Protein AF-A0A836XI92-F1 (afdb_monomer_lite)

Sequence (112 aa):
RDYYYDGTKIDTKDHLGYDLAATKNYPVEAGNTGVVIFAGDLGLYGNTVIIDHGYGLQSLYGHLASFTVAVGDDLKKGKILGYTGSTGMAVGSPSAADRGGCDEGQSRCGRK

Secondary structure (DSSP, 8-state):
-EEEETTEEEEE----S-PPP--TTPEEE-SS-EEEEEEEE-GGG-EEEEEE-STT-EEEEEEEEEE---TT-EE-TT-EEEEE---SS-TTSGGGG-S----TT-------

Radius of gyration: 17.06 Å; chains: 1; bounding box: 52×20×41 Å

Foldseek 3Di:
DWDDDPNHTDDDDDDPDDADADEFFAFDWDQAWFFWQDAAQDAQQGGKTKGDPDPPDIDIDGQFPDFDDDGGDTHHGGDGGGTHHHGHNNVPHVNVVPPDDPPPPDDDDDDD

Structure (mmCIF, N/CA/C/O backbone):
data_AF-A0A836XI92-F1
#
_entry.id   AF-A0A836XI92-F1
#
loop_
_atom_site.group_PDB
_atom_site.id
_atom_site.type_symbol
_atom_site.label_atom_id
_atom_site.label_alt_id
_atom_site.label_comp_id
_atom_site.label_asym_id
_atom_site.label_entity_id
_atom_site.label_seq_id
_atom_site.pdbx_PDB_ins_code
_atom_site.Cartn_x
_atom_site.Cartn_y
_atom_site.Cartn_z
_atom_site.occupancy
_atom_site.B_iso_or_equiv
_atom_site.auth_seq_id
_atom_site.auth_comp_id
_atom_site.auth_asym_id
_atom_site.auth_atom_id
_atom_site.pdbx_PDB_model_num
ATOM 1 N N . ARG A 1 1 ? 13.016 8.349 -14.049 1.00 80.69 1 ARG A N 1
ATOM 2 C CA . ARG A 1 1 ? 13.811 7.130 -14.347 1.00 80.69 1 ARG A CA 1
ATOM 3 C C . ARG A 1 1 ? 13.556 6.733 -15.784 1.00 80.69 1 ARG A C 1
ATOM 5 O O . ARG A 1 1 ? 12.400 6.602 -16.148 1.00 80.69 1 ARG A O 1
ATOM 12 N N . ASP A 1 2 ? 14.610 6.512 -16.557 1.00 88.25 2 ASP A N 1
ATOM 13 C CA . ASP A 1 2 ? 14.493 6.123 -17.962 1.00 88.25 2 ASP A CA 1
ATOM 14 C C . ASP A 1 2 ? 14.703 4.617 -18.127 1.00 88.25 2 ASP A C 1
ATOM 16 O O . ASP A 1 2 ? 15.583 4.045 -17.482 1.00 88.25 2 ASP A O 1
ATOM 20 N N . TYR A 1 3 ? 13.901 3.988 -18.986 1.00 83.75 3 TYR A N 1
ATOM 21 C CA . TYR A 1 3 ? 14.028 2.581 -19.360 1.00 83.75 3 TYR A CA 1
ATOM 22 C C . TYR A 1 3 ? 14.473 2.475 -20.816 1.00 83.75 3 TYR A C 1
ATOM 24 O O . TYR A 1 3 ? 13.978 3.201 -21.681 1.00 83.75 3 TYR A O 1
ATOM 32 N N . TYR A 1 4 ? 15.399 1.555 -21.076 1.00 91.19 4 TYR A N 1
ATOM 33 C CA . TYR A 1 4 ? 15.987 1.325 -22.391 1.00 91.19 4 TYR A CA 1
ATOM 34 C C . TYR A 1 4 ? 15.807 -0.137 -22.800 1.00 91.19 4 TYR A C 1
ATOM 36 O O . TYR A 1 4 ? 15.930 -1.034 -21.966 1.00 91.19 4 TYR A O 1
ATOM 44 N N . TYR A 1 5 ? 15.561 -0.370 -24.085 1.00 90.56 5 TYR A N 1
ATOM 45 C CA . TYR A 1 5 ? 15.577 -1.687 -24.714 1.00 90.56 5 TYR A CA 1
ATOM 46 C C . TYR A 1 5 ? 16.420 -1.600 -25.984 1.00 90.56 5 TYR A C 1
ATOM 48 O O . TYR A 1 5 ? 16.197 -0.716 -26.807 1.00 90.56 5 TYR A O 1
ATOM 56 N N . ASP A 1 6 ? 17.428 -2.468 -26.094 1.00 92.56 6 ASP A N 1
ATOM 57 C CA . ASP A 1 6 ? 18.391 -2.481 -27.205 1.00 92.56 6 ASP A CA 1
ATOM 58 C C . ASP A 1 6 ? 18.999 -1.092 -27.510 1.00 92.56 6 ASP A C 1
ATOM 60 O O . ASP A 1 6 ? 18.959 -0.572 -28.622 1.00 92.56 6 ASP A O 1
ATOM 64 N N . GLY A 1 7 ? 19.464 -0.405 -26.459 1.00 90.88 7 GLY A N 1
ATOM 65 C CA . GLY A 1 7 ? 20.058 0.937 -26.556 1.00 90.88 7 GLY A CA 1
ATOM 66 C C . GLY A 1 7 ? 19.071 2.078 -26.839 1.00 90.88 7 GLY A C 1
ATOM 67 O O . GLY A 1 7 ? 19.446 3.245 -26.733 1.00 90.88 7 GLY A O 1
ATOM 68 N N . THR A 1 8 ? 17.804 1.776 -27.125 1.00 92.38 8 THR A N 1
ATOM 69 C CA . THR A 1 8 ? 16.765 2.771 -27.406 1.00 92.38 8 THR A CA 1
ATOM 70 C C . THR A 1 8 ? 15.964 3.082 -26.148 1.00 92.38 8 THR A C 1
ATOM 72 O O . THR A 1 8 ? 15.510 2.175 -25.452 1.00 92.38 8 THR A O 1
ATOM 75 N N . LYS A 1 9 ? 15.768 4.370 -25.844 1.00 92.81 9 LYS A N 1
ATOM 76 C CA . LYS A 1 9 ? 14.907 4.804 -24.738 1.00 92.81 9 LYS A CA 1
ATOM 77 C C . LYS A 1 9 ? 13.450 4.488 -25.073 1.00 92.81 9 LYS A C 1
ATOM 79 O O . LYS A 1 9 ? 12.925 5.010 -26.052 1.00 92.81 9 LYS A O 1
ATOM 84 N N . ILE A 1 10 ? 12.808 3.669 -24.248 1.00 93.62 10 ILE A N 1
ATOM 85 C CA . ILE A 1 10 ? 11.422 3.230 -24.459 1.00 93.62 10 ILE A CA 1
ATOM 86 C C . ILE A 1 10 ? 10.428 3.901 -23.511 1.00 93.62 10 ILE A C 1
ATOM 88 O O . ILE A 1 10 ? 9.243 3.952 -23.823 1.00 93.62 10 ILE A O 1
ATOM 92 N N . ASP A 1 11 ? 10.884 4.408 -22.361 1.00 87.69 11 ASP A N 1
ATOM 93 C CA . ASP A 1 11 ? 9.990 4.972 -21.349 1.00 87.69 11 ASP A CA 1
ATOM 94 C C . ASP A 1 11 ? 10.728 5.889 -20.362 1.00 87.69 11 ASP A C 1
ATOM 96 O O . ASP A 1 11 ? 11.934 5.749 -20.135 1.00 87.69 11 ASP A O 1
ATOM 100 N N . THR A 1 12 ? 9.979 6.795 -19.735 1.00 88.56 12 THR A N 1
ATOM 101 C CA . THR A 1 12 ? 10.395 7.570 -18.562 1.00 88.56 12 THR A CA 1
ATOM 102 C C . THR A 1 12 ? 9.306 7.473 -17.501 1.00 88.56 12 THR A C 1
ATOM 104 O O . THR A 1 12 ? 8.135 7.724 -17.773 1.00 88.56 12 THR A O 1
ATOM 107 N N . LYS A 1 13 ? 9.693 7.134 -16.270 1.00 83.81 13 LYS A N 1
ATOM 108 C CA . LYS A 1 13 ? 8.811 7.083 -15.102 1.00 83.81 13 LYS A CA 1
ATOM 109 C C . LYS A 1 13 ? 9.282 8.007 -14.000 1.00 83.81 13 LYS A C 1
ATOM 111 O O . LYS A 1 13 ? 10.433 7.914 -13.569 1.00 83.81 13 LYS A O 1
ATOM 116 N N . ASP A 1 14 ? 8.367 8.818 -13.501 1.00 86.12 14 ASP A N 1
ATOM 117 C CA . ASP A 1 14 ? 8.587 9.662 -12.335 1.00 86.12 14 ASP A CA 1
ATOM 118 C C . ASP A 1 14 ? 8.108 8.967 -11.064 1.00 86.12 14 ASP A C 1
ATOM 120 O O . ASP A 1 14 ? 7.177 8.157 -11.086 1.00 86.12 14 ASP A O 1
ATOM 124 N N . HIS A 1 15 ? 8.773 9.264 -9.949 1.00 85.31 15 HIS A N 1
ATOM 125 C CA . HIS A 1 15 ? 8.363 8.749 -8.653 1.00 85.31 15 HIS A CA 1
ATOM 126 C C . HIS A 1 15 ? 7.299 9.674 -8.066 1.00 85.31 15 HIS A C 1
ATOM 128 O O . HIS A 1 15 ? 7.595 10.795 -7.663 1.00 85.31 15 HIS A O 1
ATOM 134 N N . LEU A 1 16 ? 6.054 9.201 -8.057 1.00 87.06 16 LEU A N 1
ATOM 135 C CA . LEU A 1 16 ? 4.895 9.963 -7.581 1.00 87.06 16 LEU A CA 1
ATOM 136 C C . LEU A 1 16 ? 4.569 9.691 -6.101 1.00 87.06 16 LEU A C 1
ATOM 138 O O . LEU A 1 16 ? 3.505 10.077 -5.624 1.00 87.06 16 LEU A O 1
ATOM 142 N N . GLY A 1 17 ? 5.465 9.004 -5.387 1.00 86.56 17 GLY A N 1
ATOM 143 C CA . GLY A 1 17 ? 5.323 8.645 -3.980 1.00 86.56 17 GLY A CA 1
ATOM 144 C C . GLY A 1 17 ? 6.489 9.137 -3.125 1.00 86.56 17 GLY A C 1
ATOM 145 O O . GLY A 1 17 ? 7.421 9.782 -3.606 1.00 86.56 17 GLY A O 1
ATOM 146 N N . TYR A 1 18 ? 6.431 8.804 -1.837 1.00 88.06 18 TYR A N 1
ATOM 147 C CA . TYR A 1 18 ? 7.515 9.033 -0.886 1.00 88.06 18 TYR A CA 1
ATOM 148 C C . TYR A 1 18 ? 8.094 7.697 -0.426 1.00 88.06 18 TYR A C 1
ATOM 150 O O . TYR A 1 18 ? 7.355 6.843 0.062 1.00 88.06 18 TYR A O 1
ATOM 158 N N . ASP A 1 19 ? 9.415 7.550 -0.526 1.00 88.94 19 ASP A N 1
ATOM 159 C CA . ASP A 1 19 ? 10.136 6.403 0.025 1.00 88.94 19 ASP A CA 1
ATOM 160 C C . ASP A 1 19 ? 10.556 6.698 1.465 1.00 88.94 19 ASP A C 1
ATOM 162 O O . ASP A 1 19 ? 11.289 7.654 1.733 1.00 88.94 19 ASP A O 1
ATOM 166 N N . LEU A 1 20 ? 10.103 5.865 2.400 1.00 87.00 20 LEU A N 1
ATOM 167 C CA . LEU A 1 20 ? 10.453 5.983 3.812 1.00 87.00 20 LEU A CA 1
ATOM 168 C C . LEU A 1 20 ? 11.509 4.943 4.184 1.00 87.00 20 LEU A C 1
ATOM 170 O O . LEU A 1 20 ? 11.339 3.743 3.965 1.00 87.00 20 LEU A O 1
ATOM 174 N N . ALA A 1 21 ? 12.606 5.414 4.776 1.00 85.75 21 ALA A N 1
ATOM 175 C CA . ALA A 1 21 ? 13.652 4.552 5.298 1.00 85.75 21 ALA A CA 1
ATOM 176 C C . ALA A 1 21 ? 13.156 3.763 6.509 1.00 85.75 21 ALA A C 1
ATOM 178 O O . ALA A 1 21 ? 12.716 4.349 7.496 1.00 85.75 21 ALA A O 1
ATOM 179 N N . ALA A 1 22 ? 13.278 2.441 6.452 1.00 82.81 22 ALA A N 1
ATOM 180 C CA . ALA A 1 22 ? 12.927 1.563 7.554 1.00 82.81 22 ALA A CA 1
ATOM 181 C C . ALA A 1 22 ? 13.842 0.339 7.583 1.00 82.81 22 ALA A C 1
ATOM 183 O O . ALA A 1 22 ? 14.330 -0.119 6.546 1.00 82.81 22 ALA A O 1
ATOM 184 N N . THR A 1 23 ? 14.053 -0.210 8.779 1.00 88.00 23 THR A N 1
ATOM 185 C CA . THR A 1 23 ? 14.675 -1.526 8.933 1.00 88.00 23 THR A CA 1
ATOM 186 C C . THR A 1 23 ? 13.781 -2.598 8.316 1.00 88.00 23 THR A C 1
ATOM 188 O O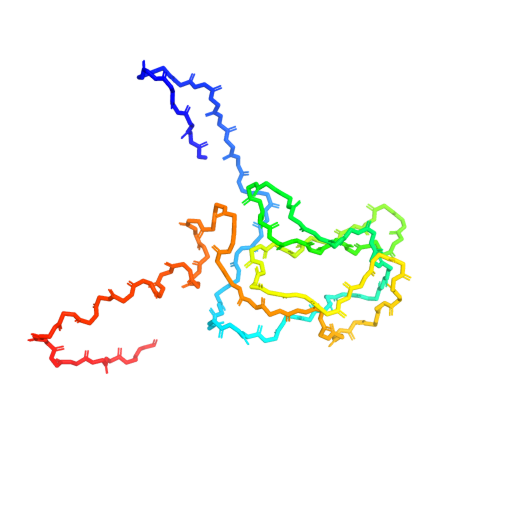 . THR A 1 23 ? 12.5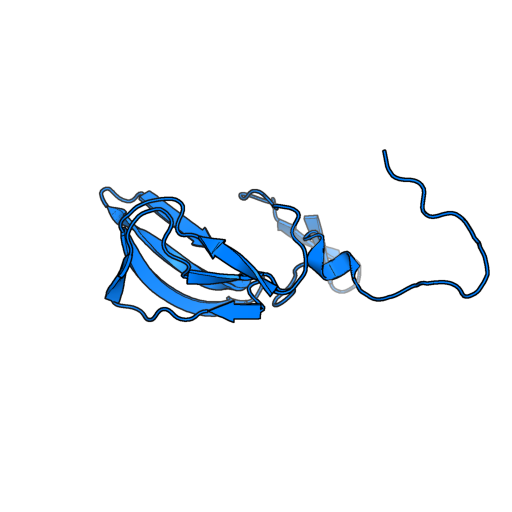70 -2.415 8.184 1.00 88.00 23 THR A O 1
ATOM 191 N N . LYS A 1 24 ? 14.367 -3.728 7.912 1.00 84.94 24 LYS A N 1
ATOM 192 C CA . LYS A 1 24 ? 13.604 -4.871 7.398 1.00 84.94 24 LYS A CA 1
ATOM 193 C C . LYS A 1 24 ? 12.622 -5.381 8.458 1.00 84.94 24 LYS A C 1
ATOM 195 O O . LYS A 1 24 ? 12.971 -5.443 9.636 1.00 84.94 24 LYS A O 1
ATOM 200 N N . ASN A 1 25 ? 11.430 -5.794 8.025 1.00 91.06 25 ASN A N 1
ATOM 201 C CA . ASN A 1 25 ? 10.349 -6.283 8.885 1.00 91.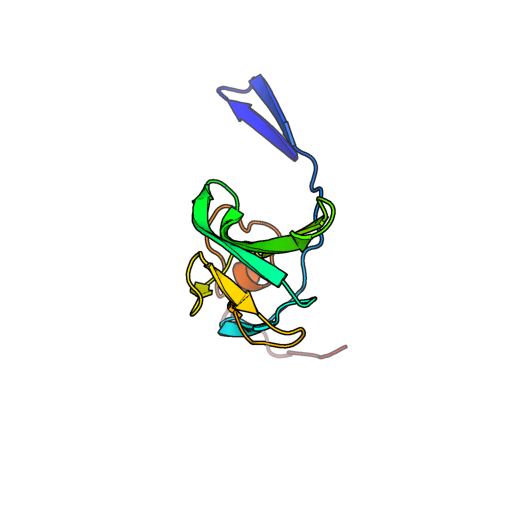06 25 ASN A CA 1
ATOM 202 C C . ASN A 1 25 ? 9.855 -5.262 9.930 1.00 91.06 25 ASN A C 1
ATOM 204 O O . ASN A 1 25 ? 9.307 -5.644 10.963 1.00 91.06 25 ASN A O 1
ATOM 208 N N . TYR A 1 26 ? 10.040 -3.966 9.681 1.00 93.25 26 TYR A N 1
ATOM 209 C CA . TYR A 1 26 ? 9.455 -2.915 10.504 1.00 93.25 26 TYR A CA 1
ATOM 210 C C . TYR A 1 26 ? 7.930 -2.879 10.291 1.00 93.25 26 TYR A C 1
ATOM 212 O O . TYR A 1 26 ? 7.486 -3.030 9.148 1.00 93.25 26 TYR A O 1
ATOM 220 N N . PRO A 1 27 ? 7.113 -2.713 11.348 1.00 96.00 27 PRO A N 1
ATOM 221 C CA . PRO A 1 27 ? 5.662 -2.646 11.210 1.00 96.00 27 PRO A CA 1
ATOM 222 C C . PRO A 1 27 ? 5.238 -1.421 10.392 1.00 96.00 27 PRO A C 1
ATOM 224 O O . PRO A 1 27 ? 5.648 -0.297 10.667 1.00 96.00 27 PRO A O 1
ATOM 227 N N . VAL A 1 28 ? 4.393 -1.643 9.388 1.00 96.75 28 VAL A N 1
ATOM 228 C CA . VAL A 1 28 ? 3.788 -0.590 8.567 1.00 96.75 28 VAL A CA 1
ATOM 229 C C . VAL A 1 28 ? 2.371 -0.348 9.060 1.00 96.75 28 VAL A C 1
ATOM 231 O O . VAL A 1 28 ? 1.571 -1.280 9.149 1.00 96.75 28 VAL A O 1
ATOM 234 N N . GLU A 1 29 ? 2.064 0.906 9.372 1.00 96.81 29 GLU A N 1
ATOM 235 C CA . GLU A 1 29 ? 0.770 1.329 9.900 1.00 96.81 29 GLU A CA 1
ATOM 236 C C . GLU A 1 29 ? -0.081 2.035 8.839 1.00 96.81 29 GLU A C 1
ATOM 238 O O . GLU A 1 29 ? 0.427 2.764 7.984 1.00 96.81 29 GLU A O 1
ATOM 243 N N . ALA A 1 30 ? -1.402 1.876 8.941 1.00 97.25 30 ALA A N 1
ATOM 244 C CA . ALA A 1 30 ? -2.361 2.646 8.165 1.00 97.25 30 ALA A CA 1
ATOM 245 C C . ALA A 1 30 ? -2.279 4.133 8.546 1.00 97.25 30 ALA A C 1
ATOM 247 O O . ALA A 1 30 ? -2.536 4.528 9.686 1.00 97.25 30 ALA A O 1
ATOM 248 N N . GLY A 1 31 ? -1.965 4.979 7.569 1.00 95.81 31 GLY A N 1
ATOM 249 C CA . GLY A 1 31 ? -1.801 6.424 7.749 1.00 95.81 31 GLY A CA 1
ATOM 250 C C . GLY A 1 31 ? -3.113 7.131 8.087 1.00 95.81 31 GLY A C 1
ATOM 251 O O . GLY A 1 31 ? -3.110 8.176 8.744 1.00 95.81 31 GLY A O 1
ATOM 252 N N . ASN A 1 32 ? -4.242 6.536 7.693 1.00 97.56 32 ASN A N 1
ATOM 253 C CA . ASN A 1 32 ? -5.576 6.995 8.046 1.00 97.56 32 ASN A CA 1
ATOM 254 C C . ASN A 1 32 ? -6.587 5.832 8.085 1.00 97.56 32 ASN A C 1
ATOM 256 O O . ASN A 1 32 ? -6.299 4.728 7.627 1.00 97.56 32 ASN A O 1
ATOM 260 N N . THR A 1 33 ? -7.769 6.089 8.646 1.00 98.12 33 THR A N 1
ATOM 261 C CA . THR A 1 33 ? -8.901 5.152 8.668 1.00 98.12 33 THR A CA 1
ATOM 262 C C . THR A 1 33 ? -9.471 4.963 7.264 1.00 98.12 33 THR A C 1
ATOM 264 O O . THR A 1 33 ? -9.605 5.942 6.532 1.00 98.12 33 THR A O 1
ATOM 267 N N . GLY A 1 34 ? -9.821 3.736 6.889 1.00 98.06 34 GLY A N 1
ATOM 268 C CA . GLY A 1 34 ? -10.374 3.424 5.572 1.00 98.06 34 GLY A CA 1
ATOM 269 C C . GLY A 1 34 ? -10.607 1.930 5.368 1.00 98.06 34 GLY A C 1
ATOM 270 O O . GLY A 1 34 ? -10.429 1.149 6.300 1.00 98.06 34 GLY A O 1
ATOM 271 N N . VAL A 1 35 ? -10.979 1.550 4.148 1.00 98.44 35 VAL A N 1
ATOM 272 C CA . VAL A 1 35 ? -11.241 0.159 3.749 1.00 98.44 35 VAL A CA 1
ATOM 273 C C . VAL A 1 35 ? -10.146 -0.316 2.806 1.00 98.44 35 VAL A C 1
ATOM 275 O O . VAL A 1 35 ? -9.762 0.399 1.880 1.00 98.44 35 VAL A O 1
ATOM 278 N N . VAL A 1 36 ? -9.634 -1.526 3.016 1.00 98.44 36 VAL A N 1
ATOM 279 C CA . VAL A 1 36 ? -8.670 -2.132 2.091 1.00 98.44 36 VAL A CA 1
ATOM 280 C C . VAL A 1 36 ? -9.370 -2.478 0.781 1.00 98.44 36 VAL A C 1
ATOM 282 O O . VAL A 1 36 ? -10.279 -3.306 0.752 1.00 98.44 36 VAL A O 1
ATOM 285 N N . ILE A 1 37 ? -8.916 -1.884 -0.320 1.00 98.25 37 ILE A N 1
ATOM 286 C CA . ILE A 1 37 ? -9.455 -2.143 -1.665 1.00 98.25 37 ILE A CA 1
ATOM 287 C C . ILE A 1 37 ? -8.541 -3.036 -2.508 1.00 98.25 37 ILE A C 1
ATOM 289 O O . ILE A 1 37 ? -8.975 -3.587 -3.516 1.00 98.25 37 ILE A O 1
ATOM 293 N N . PHE A 1 38 ? -7.284 -3.206 -2.094 1.00 98.31 38 PHE A N 1
ATOM 294 C CA . PHE A 1 38 ? -6.328 -4.102 -2.739 1.00 98.31 38 PHE A CA 1
ATOM 295 C C . PHE A 1 38 ? -5.301 -4.617 -1.728 1.00 98.31 38 PHE A C 1
ATOM 297 O O . PHE A 1 38 ? -4.798 -3.843 -0.913 1.00 98.31 38 PHE A O 1
ATOM 304 N N . ALA A 1 39 ? -4.966 -5.904 -1.815 1.00 97.94 39 ALA A N 1
ATOM 305 C CA . ALA A 1 39 ? -3.889 -6.540 -1.060 1.00 97.94 39 ALA A CA 1
ATOM 306 C C . ALA A 1 39 ? -3.287 -7.678 -1.902 1.00 97.94 39 ALA A C 1
ATOM 308 O O . ALA A 1 39 ? -3.924 -8.714 -2.093 1.00 97.94 39 ALA A O 1
ATOM 309 N N . GLY A 1 40 ? -2.088 -7.480 -2.454 1.00 97.38 40 GLY A N 1
ATOM 310 C CA . GLY A 1 40 ? -1.473 -8.440 -3.377 1.00 97.38 40 GLY A CA 1
ATOM 311 C C . GLY A 1 40 ? -0.225 -7.910 -4.081 1.00 97.38 40 GLY A C 1
ATOM 312 O O . GLY A 1 40 ? 0.241 -6.814 -3.783 1.00 97.38 40 GLY A O 1
ATOM 313 N N . ASP A 1 41 ? 0.324 -8.686 -5.016 1.00 95.88 41 ASP A N 1
ATOM 314 C CA . ASP A 1 41 ? 1.433 -8.236 -5.866 1.00 95.88 41 ASP A CA 1
ATOM 315 C C . ASP A 1 41 ? 0.932 -7.277 -6.960 1.00 95.88 41 ASP A C 1
ATOM 317 O O . ASP A 1 41 ? -0.020 -7.586 -7.679 1.00 95.88 41 ASP A O 1
ATOM 321 N N . LEU A 1 42 ? 1.570 -6.108 -7.075 1.00 94.19 42 LEU A N 1
ATOM 322 C CA . LEU A 1 42 ? 1.231 -5.054 -8.037 1.00 94.19 42 LEU A CA 1
ATOM 323 C C . LEU A 1 42 ? 2.454 -4.660 -8.882 1.00 94.19 42 LEU A C 1
ATOM 325 O O . LEU A 1 42 ? 2.849 -3.492 -8.971 1.00 94.19 42 LEU A O 1
ATOM 329 N N . GLY A 1 43 ? 3.085 -5.657 -9.505 1.00 90.50 43 GLY A N 1
ATOM 330 C CA . GLY A 1 43 ? 4.159 -5.459 -10.477 1.00 90.50 43 GLY A CA 1
ATOM 331 C C . GLY A 1 43 ? 5.357 -4.711 -9.891 1.00 90.50 43 GLY A C 1
ATOM 332 O O . GLY A 1 43 ? 6.038 -5.205 -8.994 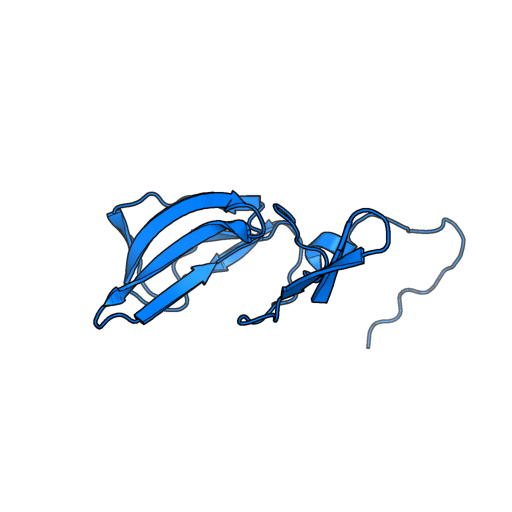1.00 90.50 43 GLY A O 1
ATOM 333 N N . LEU A 1 44 ? 5.639 -3.503 -10.394 1.00 88.88 44 LEU A N 1
ATOM 334 C CA . LEU A 1 44 ? 6.794 -2.718 -9.937 1.00 88.88 44 LEU A CA 1
ATOM 335 C C . LEU A 1 44 ? 6.713 -2.342 -8.452 1.00 88.88 44 LEU A C 1
ATOM 337 O O . LEU A 1 44 ? 7.762 -2.218 -7.824 1.00 88.88 44 LEU A O 1
ATOM 341 N N . TYR A 1 45 ? 5.509 -2.221 -7.889 1.00 90.31 45 TYR A N 1
ATOM 342 C CA . TYR A 1 45 ? 5.311 -1.942 -6.466 1.00 90.31 45 TYR A CA 1
ATOM 343 C C . TYR A 1 45 ? 5.507 -3.178 -5.577 1.00 90.31 45 TYR A C 1
ATOM 345 O O . TYR A 1 45 ? 5.649 -3.032 -4.368 1.00 90.31 45 TYR A O 1
ATOM 353 N N . GLY A 1 46 ? 5.561 -4.390 -6.140 1.00 94.44 46 GLY A N 1
ATOM 354 C CA . GLY A 1 46 ? 5.654 -5.625 -5.362 1.00 94.44 46 GLY A CA 1
ATOM 355 C C . GLY A 1 46 ? 4.410 -5.869 -4.508 1.00 94.44 46 GLY A C 1
ATOM 356 O O . GLY A 1 46 ? 3.304 -5.452 -4.868 1.00 94.44 46 GLY A O 1
ATOM 357 N N . ASN A 1 47 ? 4.593 -6.487 -3.339 1.00 96.12 47 ASN A N 1
ATOM 358 C CA . ASN A 1 47 ? 3.508 -6.670 -2.377 1.00 96.12 47 ASN A CA 1
ATOM 359 C C . ASN A 1 47 ? 2.992 -5.305 -1.922 1.00 96.12 47 ASN A C 1
ATOM 361 O O . ASN A 1 47 ? 3.724 -4.517 -1.315 1.00 96.12 47 ASN A O 1
ATOM 365 N N . THR A 1 48 ? 1.721 -5.064 -2.210 1.00 97.38 48 THR A N 1
ATOM 366 C CA . THR A 1 48 ? 1.088 -3.761 -2.099 1.00 97.38 48 THR A CA 1
ATOM 367 C C . THR A 1 48 ? -0.248 -3.870 -1.381 1.00 97.38 48 THR A C 1
ATOM 369 O O . THR A 1 48 ? -1.034 -4.781 -1.643 1.00 97.38 48 THR A O 1
ATOM 372 N N . VAL A 1 49 ? -0.520 -2.904 -0.506 1.00 98.12 49 VAL A N 1
ATOM 373 C CA . VAL A 1 49 ? -1.836 -2.681 0.103 1.00 98.12 49 VAL A CA 1
ATOM 374 C C . VAL A 1 49 ? -2.333 -1.297 -0.300 1.00 98.12 49 VAL A C 1
ATOM 376 O O . VAL A 1 49 ? -1.583 -0.326 -0.209 1.00 98.12 49 VAL A O 1
ATOM 379 N N . ILE A 1 50 ? -3.589 -1.198 -0.741 1.00 98.12 50 ILE A N 1
ATOM 380 C CA . ILE A 1 50 ? -4.244 0.079 -1.057 1.00 98.12 50 ILE A CA 1
ATOM 381 C C . ILE A 1 50 ? -5.464 0.247 -0.157 1.00 98.12 50 ILE A C 1
ATOM 383 O O . ILE A 1 50 ? -6.300 -0.656 -0.064 1.00 98.12 50 ILE A O 1
ATOM 387 N N . ILE A 1 51 ? -5.563 1.408 0.488 1.00 98.50 51 ILE A N 1
ATOM 388 C CA . ILE A 1 51 ? -6.664 1.771 1.382 1.00 98.50 51 ILE A CA 1
ATOM 389 C C . ILE A 1 51 ? -7.448 2.925 0.758 1.00 98.50 51 ILE A C 1
ATOM 391 O O . ILE A 1 51 ? -6.861 3.945 0.397 1.00 98.50 51 ILE A O 1
ATOM 395 N N . ASP A 1 52 ? -8.768 2.777 0.674 1.00 98.31 52 ASP A N 1
ATOM 396 C CA . ASP A 1 52 ? -9.699 3.856 0.350 1.00 98.31 52 ASP A CA 1
ATOM 397 C C . ASP A 1 52 ? -10.170 4.555 1.628 1.00 98.31 52 ASP A C 1
ATOM 399 O O . ASP A 1 52 ? -10.705 3.929 2.545 1.00 98.31 52 ASP A O 1
ATOM 403 N N . HIS A 1 53 ? -9.967 5.868 1.688 1.00 98.06 53 HIS A N 1
ATOM 404 C CA . HIS A 1 53 ? -10.372 6.723 2.803 1.00 98.06 53 HIS A CA 1
ATOM 405 C C . HIS A 1 53 ? -11.700 7.448 2.537 1.00 98.06 53 HIS A C 1
ATOM 407 O O . HIS A 1 53 ? -12.143 8.246 3.367 1.00 98.06 53 HIS A O 1
ATOM 413 N N . GLY A 1 54 ? -12.333 7.182 1.391 1.00 96.62 54 GLY A N 1
ATOM 414 C CA . GLY A 1 54 ? -13.516 7.879 0.908 1.00 96.62 54 GLY A CA 1
ATOM 415 C C . GLY A 1 54 ? -13.175 9.124 0.089 1.00 96.62 54 GLY A C 1
ATOM 416 O O . GLY A 1 54 ? -12.035 9.586 0.037 1.00 96.62 54 GLY A O 1
ATOM 417 N N . TYR A 1 55 ? -14.191 9.680 -0.578 1.00 96.12 55 TYR A N 1
ATOM 418 C CA . TYR A 1 55 ? -14.079 10.884 -1.421 1.00 96.12 55 TYR A CA 1
ATOM 419 C C . TYR A 1 55 ? -13.024 10.794 -2.541 1.00 96.12 55 TYR A C 1
ATOM 421 O O . TYR A 1 55 ? -12.527 11.816 -3.009 1.00 96.12 55 TYR A O 1
ATOM 429 N N . GLY A 1 56 ? -12.677 9.578 -2.976 1.00 95.38 56 GLY A N 1
ATOM 430 C CA . GLY A 1 56 ? -11.647 9.345 -3.991 1.00 95.38 56 GLY A CA 1
ATOM 431 C C . GLY A 1 56 ? -10.209 9.502 -3.484 1.00 95.38 56 GLY A C 1
ATOM 432 O O . GLY A 1 56 ? -9.290 9.542 -4.299 1.00 95.38 56 GLY A O 1
ATOM 433 N N . LEU A 1 57 ? -9.994 9.592 -2.166 1.00 97.06 57 LEU A N 1
ATOM 434 C CA . LEU A 1 57 ? -8.664 9.644 -1.562 1.00 97.06 57 LEU A CA 1
ATOM 435 C C . LEU A 1 57 ? -8.186 8.239 -1.190 1.00 97.06 57 LEU A C 1
ATOM 437 O O . LEU A 1 57 ? -8.787 7.571 -0.351 1.00 97.06 57 LEU A O 1
ATOM 441 N N . GLN A 1 58 ? -7.046 7.834 -1.746 1.00 97.50 58 GLN A N 1
ATOM 442 C CA . GLN A 1 58 ? -6.452 6.523 -1.500 1.00 97.50 58 GLN A CA 1
ATOM 443 C C . GLN A 1 58 ? -4.999 6.649 -1.047 1.00 97.50 58 GLN A C 1
ATOM 445 O O . GLN A 1 58 ? -4.282 7.558 -1.467 1.00 97.50 58 GLN A O 1
ATOM 450 N N . SER A 1 59 ? -4.561 5.718 -0.205 1.00 97.19 59 SER A N 1
ATOM 451 C CA . SER A 1 59 ? -3.150 5.534 0.141 1.00 97.19 59 SER A CA 1
ATOM 452 C C . SER A 1 59 ? -2.647 4.190 -0.373 1.00 97.19 59 SER A C 1
ATOM 454 O O . SER A 1 59 ? -3.361 3.189 -0.329 1.00 97.19 59 SER A O 1
ATOM 456 N N . LEU A 1 60 ? -1.411 4.178 -0.875 1.00 96.81 60 LEU A N 1
ATOM 457 C CA . LEU A 1 60 ? -0.739 2.998 -1.412 1.00 96.81 60 LEU A CA 1
ATOM 458 C C . LEU A 1 60 ? 0.509 2.702 -0.577 1.00 96.81 60 LEU A C 1
ATOM 460 O O . LEU A 1 60 ? 1.352 3.576 -0.382 1.00 96.81 60 LEU A O 1
ATOM 464 N N . TYR A 1 61 ? 0.634 1.456 -0.130 1.00 96.50 61 TYR A N 1
ATOM 465 C CA . TYR A 1 61 ? 1.771 0.935 0.627 1.00 96.50 61 TYR A CA 1
ATOM 466 C C . TYR A 1 61 ? 2.435 -0.165 -0.190 1.00 96.50 61 TYR A C 1
ATOM 468 O O . TYR A 1 61 ? 1.910 -1.273 -0.245 1.00 96.50 61 TYR A O 1
ATOM 476 N N . GLY A 1 62 ? 3.549 0.149 -0.849 1.00 94.50 62 GLY A N 1
ATOM 477 C CA . GLY A 1 62 ? 4.286 -0.788 -1.701 1.00 94.50 62 GLY A CA 1
ATOM 478 C C . GLY A 1 62 ? 5.505 -1.408 -1.019 1.00 94.50 62 GLY A C 1
ATOM 479 O O . GLY A 1 62 ? 5.874 -1.054 0.102 1.00 94.50 62 GLY A O 1
ATOM 480 N N . HIS A 1 63 ? 6.155 -2.315 -1.743 1.00 94.56 63 HIS A N 1
ATOM 481 C CA . HIS A 1 63 ? 7.421 -2.961 -1.395 1.00 94.56 63 HIS A CA 1
ATOM 482 C C . HIS A 1 63 ? 7.391 -3.735 -0.071 1.00 94.56 63 HIS A C 1
ATOM 484 O O . HIS A 1 63 ? 8.421 -3.922 0.581 1.00 94.56 63 HIS A O 1
ATOM 490 N N . LEU A 1 64 ? 6.222 -4.221 0.348 1.00 94.62 64 LEU A N 1
ATOM 491 C CA . LEU A 1 64 ? 6.074 -4.936 1.612 1.00 94.62 64 LEU A CA 1
ATOM 492 C C . LEU A 1 64 ? 6.756 -6.313 1.553 1.00 94.62 64 LEU A C 1
ATOM 494 O O . LEU A 1 64 ? 6.831 -6.959 0.507 1.00 94.62 64 LEU A O 1
ATOM 498 N N . ALA A 1 65 ? 7.256 -6.801 2.687 1.00 95.50 65 ALA A N 1
ATOM 499 C CA . ALA A 1 65 ? 7.678 -8.198 2.811 1.00 95.50 65 ALA A CA 1
ATOM 500 C C . ALA A 1 65 ? 6.446 -9.100 2.936 1.00 95.50 65 ALA A C 1
ATOM 502 O O . ALA A 1 65 ? 6.347 -10.132 2.277 1.00 95.50 65 ALA A O 1
ATOM 503 N N . SER A 1 66 ? 5.493 -8.669 3.760 1.00 95.81 66 SER A N 1
ATOM 504 C CA . SER A 1 66 ? 4.232 -9.349 4.027 1.00 95.81 66 SER A CA 1
ATOM 505 C C . SER A 1 66 ? 3.182 -8.351 4.514 1.00 95.81 66 SER A C 1
ATOM 507 O O . SER A 1 66 ? 3.503 -7.234 4.927 1.00 95.81 66 SER A O 1
ATOM 509 N N . PHE A 1 67 ? 1.920 -8.762 4.475 1.00 97.06 67 PHE A N 1
ATOM 510 C CA . PHE A 1 67 ? 0.780 -8.018 5.000 1.00 97.06 67 PHE A CA 1
ATOM 511 C C . PHE A 1 67 ? -0.191 -8.980 5.687 1.00 97.06 67 PHE A C 1
ATOM 513 O O . PHE A 1 67 ? -0.208 -10.173 5.387 1.00 97.06 67 PHE A O 1
ATOM 520 N N . THR A 1 68 ? -0.962 -8.470 6.644 1.00 95.56 68 THR A N 1
ATOM 521 C CA . THR A 1 68 ? -1.897 -9.266 7.464 1.00 95.56 68 THR A CA 1
ATOM 522 C C . THR A 1 68 ? -3.355 -8.871 7.249 1.00 95.56 68 THR A C 1
ATOM 524 O O . THR A 1 68 ? -4.210 -9.266 8.035 1.00 95.56 68 THR A O 1
ATOM 527 N N . VAL A 1 69 ? -3.622 -8.049 6.236 1.00 97.31 69 VAL A N 1
ATOM 528 C CA . VAL A 1 69 ? -4.950 -7.521 5.901 1.00 97.31 69 VAL A CA 1
ATOM 529 C C . VAL A 1 69 ? -5.448 -8.105 4.583 1.00 97.31 69 VAL A C 1
ATOM 531 O O . VAL A 1 69 ? -4.647 -8.481 3.724 1.00 97.31 69 VAL A O 1
ATOM 534 N N . ALA A 1 70 ? -6.764 -8.159 4.422 1.00 97.81 70 ALA A N 1
ATOM 535 C CA . ALA A 1 70 ? -7.451 -8.623 3.227 1.00 97.81 70 ALA A CA 1
ATOM 536 C C . ALA A 1 70 ? -8.351 -7.527 2.639 1.00 97.81 70 ALA A C 1
ATOM 538 O O . ALA A 1 70 ? -8.712 -6.558 3.305 1.00 97.81 70 ALA A O 1
ATOM 539 N N . VAL A 1 71 ? -8.718 -7.681 1.365 1.00 98.31 71 VAL A N 1
ATOM 540 C CA . VAL A 1 71 ? -9.683 -6.788 0.707 1.00 98.31 71 VAL A CA 1
ATOM 541 C C . VAL A 1 71 ? -11.014 -6.823 1.461 1.00 98.31 71 VAL A C 1
ATOM 543 O O . VAL A 1 71 ? -11.539 -7.898 1.742 1.00 98.31 71 VAL A O 1
ATOM 546 N N . GLY A 1 72 ? -11.559 -5.644 1.753 1.00 98.06 72 GLY A N 1
ATOM 547 C CA . GLY A 1 72 ? -12.774 -5.462 2.544 1.00 98.06 72 GLY A CA 1
ATOM 548 C C . GLY A 1 72 ? -12.534 -5.187 4.030 1.00 98.06 72 GLY A C 1
ATOM 549 O O . GLY A 1 72 ? -13.488 -4.840 4.719 1.00 98.06 72 GLY A O 1
ATOM 550 N N . ASP A 1 73 ? -11.297 -5.285 4.527 1.00 98.12 73 ASP A N 1
ATOM 551 C CA . ASP A 1 73 ? -11.001 -4.989 5.930 1.00 98.12 73 ASP A CA 1
ATOM 552 C C . ASP A 1 73 ? -11.150 -3.492 6.246 1.00 98.12 73 ASP A C 1
ATOM 554 O O . ASP A 1 73 ? -10.558 -2.635 5.583 1.00 98.12 73 ASP A O 1
ATOM 558 N N . ASP A 1 74 ? -11.875 -3.187 7.326 1.00 97.62 74 ASP A N 1
ATOM 559 C CA . ASP A 1 74 ? -11.927 -1.859 7.936 1.00 97.62 74 ASP A CA 1
ATOM 560 C C . ASP A 1 74 ? -10.678 -1.609 8.793 1.00 97.62 74 ASP A C 1
ATOM 562 O O . ASP A 1 74 ? -10.473 -2.220 9.848 1.00 97.62 74 ASP A O 1
ATOM 566 N N . LEU A 1 75 ? -9.856 -0.644 8.389 1.00 96.88 75 LEU A N 1
ATOM 567 C CA . LEU A 1 75 ? -8.659 -0.243 9.118 1.00 96.88 75 LEU A CA 1
ATOM 568 C C . LEU A 1 75 ? -8.879 1.079 9.842 1.00 96.88 75 LEU A C 1
ATOM 570 O O . LEU A 1 75 ? -9.411 2.044 9.297 1.00 96.88 75 LEU A O 1
ATOM 574 N N . LYS A 1 76 ? -8.415 1.144 11.091 1.00 97.62 76 LYS A N 1
ATOM 575 C CA . LYS A 1 76 ? -8.267 2.401 11.831 1.00 97.62 76 LYS A CA 1
ATOM 576 C C . LYS A 1 76 ? -6.875 2.971 11.592 1.00 97.62 76 LYS A C 1
ATOM 578 O O . LYS A 1 76 ? -5.917 2.220 11.417 1.00 97.62 76 LYS A O 1
ATOM 583 N N . LYS A 1 77 ? -6.750 4.298 11.650 1.00 97.25 77 LYS A N 1
ATOM 584 C CA . LYS A 1 77 ? -5.441 4.965 11.680 1.00 97.25 77 LYS A CA 1
ATOM 585 C C . LYS A 1 77 ? -4.526 4.326 12.740 1.00 97.25 77 LYS A C 1
ATOM 587 O O . LYS A 1 77 ? -4.968 4.090 13.862 1.00 97.25 77 LYS A O 1
ATOM 592 N N . GLY A 1 78 ? -3.272 4.063 12.377 1.00 96.31 78 GLY A N 1
ATOM 593 C CA . GLY A 1 78 ? -2.269 3.421 13.235 1.00 96.31 78 GLY A CA 1
ATOM 594 C C . GLY A 1 78 ? -2.365 1.892 13.288 1.00 96.31 78 GLY A C 1
ATOM 595 O O . GLY A 1 78 ? -1.539 1.238 13.917 1.00 96.31 78 GLY A O 1
ATOM 596 N N . LYS A 1 79 ? -3.363 1.275 12.641 1.00 97.25 79 LYS A N 1
ATOM 597 C CA . LYS A 1 79 ? -3.453 -0.186 12.572 1.00 97.25 79 LYS A CA 1
ATOM 598 C C . LYS A 1 79 ? -2.311 -0.728 11.713 1.00 97.25 79 LYS A C 1
ATOM 600 O O . LYS A 1 79 ? -2.155 -0.312 10.569 1.00 97.25 79 LYS A O 1
ATOM 605 N N . ILE A 1 80 ? -1.559 -1.687 12.250 1.00 97.31 80 ILE A N 1
ATOM 606 C CA . ILE A 1 80 ? -0.540 -2.417 11.488 1.00 97.31 80 ILE A CA 1
ATOM 607 C C . ILE A 1 80 ? -1.224 -3.186 10.353 1.00 97.31 80 ILE A C 1
ATOM 609 O O . ILE A 1 80 ? -2.127 -3.987 10.610 1.00 97.31 80 ILE A O 1
ATOM 613 N N . LEU A 1 81 ? -0.780 -2.932 9.122 1.00 96.69 81 LEU A N 1
ATOM 614 C CA . LEU A 1 81 ? -1.257 -3.593 7.904 1.00 96.69 81 LEU A CA 1
ATOM 615 C C . LEU A 1 81 ? -0.266 -4.630 7.365 1.00 96.69 81 LEU A C 1
ATOM 617 O O . LEU A 1 81 ? -0.657 -5.549 6.647 1.00 96.69 81 LEU A O 1
ATOM 621 N N . GLY A 1 82 ? 1.014 -4.510 7.722 1.00 96.25 82 GLY A N 1
ATOM 622 C CA . GLY A 1 82 ? 2.067 -5.371 7.204 1.00 96.25 82 GLY A CA 1
ATOM 623 C C . GLY A 1 82 ? 3.454 -4.970 7.673 1.00 96.25 82 GLY A C 1
ATOM 624 O O . GLY A 1 82 ? 3.604 -4.250 8.658 1.00 96.25 82 GLY A O 1
ATOM 625 N N . TYR A 1 83 ? 4.464 -5.455 6.959 1.00 96.50 83 TYR A N 1
ATOM 626 C CA . TYR A 1 83 ? 5.865 -5.320 7.333 1.00 96.50 83 TYR A CA 1
ATOM 627 C C . TYR A 1 83 ? 6.716 -4.886 6.143 1.00 96.50 83 TYR A C 1
ATOM 629 O O . TYR A 1 83 ? 6.518 -5.349 5.016 1.00 96.50 83 TYR A O 1
ATOM 637 N N . THR A 1 84 ? 7.684 -4.008 6.394 1.00 94.06 84 THR A N 1
ATOM 638 C CA . THR A 1 84 ? 8.588 -3.483 5.364 1.00 94.06 84 THR A CA 1
ATOM 639 C C . THR A 1 84 ? 9.423 -4.592 4.726 1.00 94.06 84 THR A C 1
ATOM 641 O O . THR A 1 84 ? 9.921 -5.502 5.397 1.00 94.06 84 THR A O 1
ATOM 644 N N . GLY A 1 85 ? 9.608 -4.503 3.412 1.00 90.81 85 GLY A N 1
ATOM 645 C CA . GLY A 1 85 ? 10.397 -5.449 2.634 1.00 90.81 85 GLY A CA 1
ATOM 646 C C . GLY A 1 85 ? 11.075 -4.781 1.451 1.00 90.81 85 GLY A C 1
ATOM 647 O O . GLY A 1 85 ? 11.326 -3.580 1.465 1.00 90.81 85 GLY A O 1
ATOM 648 N N . SER A 1 86 ? 11.409 -5.581 0.446 1.00 90.06 86 SER A N 1
ATOM 649 C CA . SER A 1 86 ? 12.091 -5.141 -0.776 1.00 90.06 86 SER A CA 1
ATOM 650 C C . SER A 1 86 ? 11.540 -5.850 -2.018 1.00 90.06 86 SER A C 1
ATOM 652 O O . SER A 1 86 ? 12.274 -6.141 -2.961 1.00 90.06 86 SER A O 1
ATOM 654 N N . THR A 1 87 ? 10.241 -6.172 -2.004 1.00 91.12 87 THR A N 1
ATOM 655 C CA . THR A 1 87 ? 9.553 -6.819 -3.132 1.00 91.12 87 THR A CA 1
ATOM 656 C C . THR A 1 87 ? 9.311 -5.838 -4.283 1.00 91.12 87 THR A C 1
ATOM 658 O O . THR A 1 87 ? 9.335 -4.618 -4.102 1.00 91.12 87 THR A O 1
ATOM 661 N N . GLY A 1 88 ? 9.087 -6.363 -5.490 1.00 87.00 88 GLY A N 1
ATOM 662 C CA . GLY A 1 88 ? 8.963 -5.545 -6.698 1.00 87.00 88 GLY A CA 1
ATOM 663 C C . GLY A 1 88 ? 10.288 -4.890 -7.100 1.00 87.00 88 GLY A C 1
ATOM 664 O O . GLY A 1 88 ? 11.373 -5.421 -6.858 1.00 87.00 88 GLY A O 1
ATOM 665 N N . MET A 1 89 ? 10.210 -3.714 -7.721 1.00 82.62 89 MET A N 1
ATOM 666 C CA . MET A 1 89 ? 11.372 -2.945 -8.167 1.00 82.62 89 MET A CA 1
ATOM 667 C C . MET A 1 89 ? 11.766 -1.883 -7.124 1.00 82.62 89 MET A C 1
ATOM 669 O O . MET A 1 89 ? 11.832 -0.692 -7.420 1.00 82.62 89 MET A O 1
ATOM 673 N N . ALA A 1 90 ? 12.066 -2.323 -5.899 1.00 68.06 90 ALA A N 1
ATOM 674 C CA . ALA A 1 90 ? 12.405 -1.477 -4.745 1.00 68.06 90 ALA A CA 1
ATOM 675 C C . ALA A 1 90 ? 13.833 -0.882 -4.794 1.00 68.06 90 ALA A C 1
ATOM 677 O O . ALA A 1 90 ? 14.554 -0.882 -3.802 1.00 68.06 90 ALA A O 1
ATOM 678 N N . VAL A 1 91 ? 14.302 -0.394 -5.946 1.00 58.97 91 VAL A N 1
ATOM 679 C CA . VAL A 1 91 ? 15.716 0.011 -6.146 1.00 58.97 91 VAL A CA 1
ATOM 680 C C . VAL A 1 91 ? 16.084 1.353 -5.478 1.00 58.97 91 VAL A C 1
ATOM 682 O O . VAL A 1 91 ? 17.190 1.845 -5.686 1.00 58.97 91 VAL A O 1
ATOM 685 N N . GLY A 1 92 ? 15.166 1.944 -4.705 1.00 49.44 92 GLY A N 1
ATOM 686 C CA . GLY A 1 92 ? 15.358 3.169 -3.914 1.00 49.44 92 GLY A CA 1
ATOM 687 C C . GLY A 1 92 ? 14.944 3.049 -2.440 1.00 49.44 92 GLY A C 1
ATOM 688 O O . GLY A 1 92 ? 15.254 3.938 -1.651 1.00 49.44 92 GLY A O 1
ATOM 689 N N . SER A 1 93 ? 14.296 1.951 -2.033 1.00 44.25 93 SER A N 1
ATOM 690 C CA . SER A 1 93 ? 13.905 1.739 -0.638 1.00 44.25 93 SER A CA 1
ATOM 691 C C . SER A 1 93 ? 15.133 1.321 0.190 1.00 44.25 93 SER A C 1
ATOM 693 O O . SER A 1 93 ? 15.861 0.419 -0.226 1.00 44.25 93 SER A O 1
ATOM 695 N N . PRO A 1 94 ? 15.391 1.897 1.377 1.00 45.84 94 PRO A N 1
ATOM 696 C CA . PRO A 1 94 ? 16.577 1.561 2.183 1.00 45.84 94 PRO A CA 1
ATOM 697 C C . PRO A 1 94 ? 16.644 0.100 2.641 1.00 45.84 94 PRO A C 1
ATOM 699 O O . PRO A 1 94 ? 17.723 -0.415 2.911 1.00 45.84 94 PRO A O 1
ATOM 702 N N . SER A 1 95 ? 15.518 -0.611 2.649 1.00 40.03 95 SER A N 1
ATOM 703 C CA . SER A 1 95 ? 15.461 -2.063 2.853 1.00 40.03 95 SER A CA 1
ATOM 704 C C . SER A 1 95 ? 16.089 -2.874 1.708 1.00 40.03 95 SER A C 1
ATOM 706 O O . SER A 1 95 ? 16.484 -4.020 1.919 1.00 40.03 95 SER A O 1
ATOM 708 N N . ALA A 1 96 ? 16.213 -2.311 0.501 1.00 38.50 96 ALA A N 1
ATOM 709 C CA . ALA A 1 96 ? 16.970 -2.913 -0.596 1.00 38.50 96 ALA A CA 1
ATOM 710 C C . ALA A 1 96 ? 18.488 -2.704 -0.454 1.00 38.50 96 ALA A C 1
ATOM 712 O O . ALA A 1 96 ? 19.256 -3.435 -1.081 1.00 38.50 96 ALA A O 1
ATOM 713 N N . ALA A 1 97 ? 18.919 -1.757 0.390 1.00 38.03 97 ALA A N 1
ATOM 714 C CA . ALA A 1 97 ? 20.328 -1.518 0.693 1.00 38.03 97 ALA A CA 1
ATOM 715 C C . ALA A 1 97 ? 20.908 -2.509 1.720 1.00 38.03 97 ALA A C 1
ATOM 717 O O . ALA A 1 97 ? 22.120 -2.544 1.895 1.00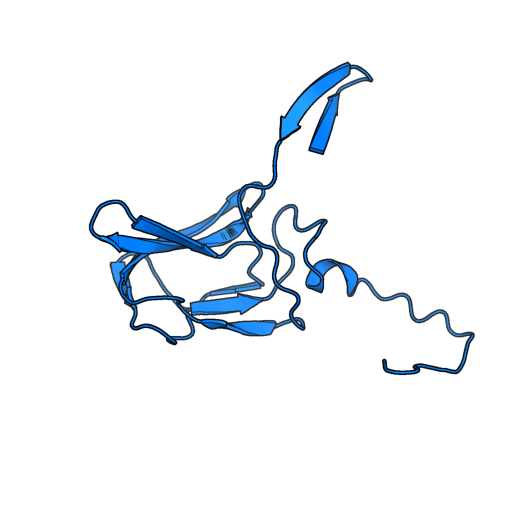 38.03 97 ALA A O 1
ATOM 718 N N . ASP A 1 98 ? 20.091 -3.376 2.333 1.00 40.91 98 ASP A N 1
ATOM 719 C CA . ASP A 1 98 ? 20.572 -4.466 3.201 1.00 40.91 98 ASP A CA 1
ATOM 720 C C . ASP A 1 98 ? 20.940 -5.738 2.405 1.00 40.91 98 ASP A C 1
ATOM 722 O O . ASP A 1 98 ? 20.786 -6.873 2.860 1.00 40.91 98 ASP A O 1
ATOM 726 N N . ARG A 1 99 ? 21.420 -5.574 1.164 1.00 38.56 99 ARG A N 1
ATOM 727 C CA . ARG A 1 99 ? 22.247 -6.611 0.537 1.00 38.56 99 ARG A CA 1
ATOM 728 C C . ARG A 1 99 ? 23.648 -6.438 1.102 1.00 38.56 99 ARG A C 1
ATOM 730 O O . ARG A 1 99 ? 24.388 -5.561 0.672 1.00 38.56 99 ARG A O 1
ATOM 737 N N . GLY A 1 100 ? 23.939 -7.254 2.111 1.00 33.97 100 GLY A N 1
ATOM 738 C CA . GLY A 1 100 ? 25.173 -7.253 2.880 1.00 33.97 100 GLY A CA 1
ATOM 739 C C . GLY A 1 100 ? 26.434 -7.003 2.057 1.00 33.97 100 GLY A C 1
ATOM 740 O O . GLY A 1 100 ? 26.714 -7.675 1.067 1.00 33.97 100 GLY A O 1
ATOM 741 N N . GLY A 1 101 ? 27.207 -6.050 2.556 1.00 28.48 101 GLY A N 1
ATOM 742 C CA . GLY A 1 101 ? 28.596 -5.811 2.218 1.00 28.48 101 GLY A CA 1
ATOM 743 C C . GLY A 1 101 ? 29.304 -5.309 3.468 1.00 28.48 101 GLY A C 1
ATOM 744 O O . GLY A 1 101 ? 29.812 -4.194 3.486 1.00 28.48 101 GLY A O 1
ATOM 745 N N . CYS A 1 102 ? 29.287 -6.099 4.546 1.00 32.25 102 CYS A N 1
ATOM 746 C CA . CYS A 1 102 ? 30.366 -6.000 5.520 1.00 32.25 102 CYS A CA 1
ATOM 747 C C . CYS A 1 102 ? 31.593 -6.580 4.820 1.00 32.25 102 CYS A C 1
ATOM 749 O O . CYS A 1 102 ? 31.787 -7.791 4.824 1.00 32.25 102 CYS A O 1
ATOM 751 N N . ASP A 1 103 ? 32.362 -5.722 4.154 1.00 33.34 103 ASP A N 1
ATOM 752 C CA . ASP A 1 103 ? 33.728 -6.059 3.782 1.00 33.34 103 ASP A CA 1
ATOM 753 C C . ASP A 1 103 ? 34.457 -6.367 5.096 1.00 33.34 103 ASP A C 1
ATOM 755 O O . ASP A 1 103 ? 34.553 -5.510 5.985 1.00 33.34 103 ASP A O 1
ATOM 759 N N . GLU A 1 104 ? 34.855 -7.626 5.277 1.00 38.31 104 GLU A N 1
ATOM 760 C CA . GLU A 1 104 ? 35.678 -8.083 6.393 1.00 38.31 104 GLU A CA 1
ATOM 761 C C . GLU A 1 104 ? 37.029 -7.361 6.317 1.00 38.31 104 GLU A C 1
ATOM 763 O O . GLU A 1 104 ? 38.010 -7.885 5.799 1.00 38.31 104 GLU A O 1
ATOM 768 N N . GLY A 1 105 ? 37.084 -6.109 6.775 1.00 34.22 105 GLY A N 1
ATOM 769 C CA . GLY A 1 105 ? 38.293 -5.328 6.555 1.00 34.22 105 GLY A CA 1
ATOM 770 C C . GLY A 1 105 ? 38.399 -3.964 7.208 1.00 34.22 105 GLY A C 1
ATOM 771 O O . GLY A 1 105 ? 39.529 -3.513 7.374 1.00 34.22 105 GLY A O 1
ATOM 772 N N . GLN A 1 106 ? 37.322 -3.277 7.613 1.00 35.81 106 GLN A N 1
ATOM 773 C CA . GLN A 1 106 ? 37.482 -1.932 8.190 1.00 35.81 106 GLN A CA 1
ATOM 774 C C . GLN A 1 106 ? 36.574 -1.665 9.392 1.00 35.81 106 GLN A C 1
ATOM 776 O O . GLN A 1 106 ? 35.369 -1.441 9.305 1.00 35.81 106 GLN A O 1
ATOM 781 N N . SER A 1 107 ? 37.220 -1.654 10.558 1.00 36.81 107 SER A N 1
ATOM 782 C CA . SER A 1 107 ? 36.682 -1.118 11.800 1.00 36.81 107 SER A CA 1
ATOM 783 C C . SER A 1 107 ? 36.332 0.365 11.635 1.00 36.81 107 SER A C 1
ATOM 785 O O . SER A 1 107 ? 37.209 1.173 11.341 1.00 36.81 107 SER A O 1
ATOM 787 N N . ARG A 1 108 ? 35.054 0.707 11.853 1.00 35.94 108 ARG A N 1
ATOM 788 C CA . ARG A 1 108 ? 34.514 1.940 12.480 1.00 35.94 108 ARG A CA 1
ATOM 789 C C . ARG A 1 108 ? 33.136 2.264 11.901 1.00 35.94 108 ARG A C 1
ATOM 791 O O . ARG A 1 108 ? 32.983 3.095 11.015 1.00 35.94 108 ARG A O 1
ATOM 798 N N . CYS A 1 109 ? 32.112 1.645 12.482 1.00 31.52 109 CYS A N 1
ATOM 799 C CA . CYS A 1 109 ? 30.741 2.136 12.390 1.00 31.52 109 CYS A CA 1
ATOM 800 C C . CYS A 1 109 ? 30.611 3.368 13.305 1.00 31.52 109 CYS A C 1
ATOM 802 O O . CYS A 1 109 ? 30.576 3.239 14.530 1.00 31.52 109 CYS A O 1
ATOM 80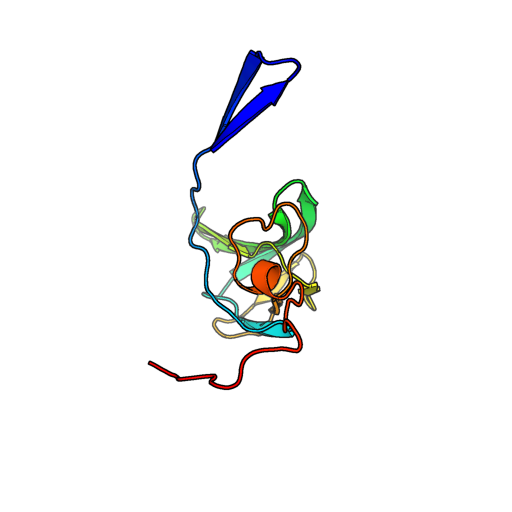4 N N . GLY A 1 110 ? 30.622 4.567 12.720 1.00 31.53 110 GLY A N 1
ATOM 805 C CA . GLY A 1 110 ? 30.380 5.832 13.412 1.00 31.53 110 GLY A CA 1
ATOM 806 C C . GLY A 1 110 ? 29.015 6.394 13.025 1.00 31.53 110 GLY A C 1
ATOM 807 O O . GLY A 1 110 ? 28.805 6.739 11.867 1.00 31.53 110 GLY A O 1
ATOM 808 N N . ARG A 1 111 ? 28.100 6.486 13.997 1.00 35.34 111 ARG A N 1
ATOM 809 C CA . ARG A 1 111 ? 26.806 7.174 13.870 1.00 35.34 111 ARG A CA 1
ATOM 810 C C . ARG A 1 111 ? 27.031 8.681 13.710 1.00 35.34 111 ARG A C 1
ATOM 812 O O . ARG A 1 111 ? 27.796 9.263 14.481 1.00 35.34 111 ARG A O 1
ATOM 819 N N . LYS A 1 112 ? 26.312 9.303 12.781 1.00 32.12 112 LYS A N 1
ATOM 820 C CA . LYS A 1 112 ? 25.875 10.696 12.883 1.00 32.12 112 LYS A CA 1
ATOM 821 C C . LYS A 1 112 ? 24.374 10.736 12.677 1.00 32.12 112 LYS A C 1
ATOM 823 O O . LYS A 1 112 ? 23.907 9.963 11.814 1.00 32.12 112 LYS A O 1
#

pLDDT: mean 82.44, std 22.74, range [28.48, 98.5]